Protein AF-A0A1H3SFD5-F1 (afdb_monomer_lite)

Secondary structure (DSSP, 8-state):
---THHHHHHHHHHHHHHHHHHHHHHHHHHHHHHHHHHHHHS-EEEE-TTT--EEEE------

Sequence (63 aa):
MSTPLRNKQSNRLAGIRRYFAVQNRLWARHLDALHPWEQEAELRWVRNPLTRRWELRGGVLPG

Radius of gyration: 24.69 Å; chains: 1; bounding box: 50×24×71 Å

Structure (mmCIF, N/CA/C/O backbone):
data_AF-A0A1H3SFD5-F1
#
_entry.id   AF-A0A1H3SFD5-F1
#
loop_
_atom_site.group_PDB
_atom_site.id
_atom_site.type_symbol
_atom_site.label_atom_id
_atom_site.label_alt_id
_atom_site.label_comp_id
_atom_site.label_asym_id
_atom_site.label_entity_id
_atom_site.label_seq_id
_atom_site.pdbx_PDB_ins_code
_atom_site.Cartn_x
_atom_site.Cartn_y
_atom_site.Cartn_z
_atom_site.occupancy
_atom_site.B_iso_or_equiv
_atom_site.auth_seq_id
_atom_site.auth_comp_id
_atom_site.auth_asym_id
_atom_site.auth_atom_id
_atom_site.pdbx_PDB_model_num
ATOM 1 N N . MET A 1 1 ? -29.326 -3.284 43.732 1.00 42.75 1 ME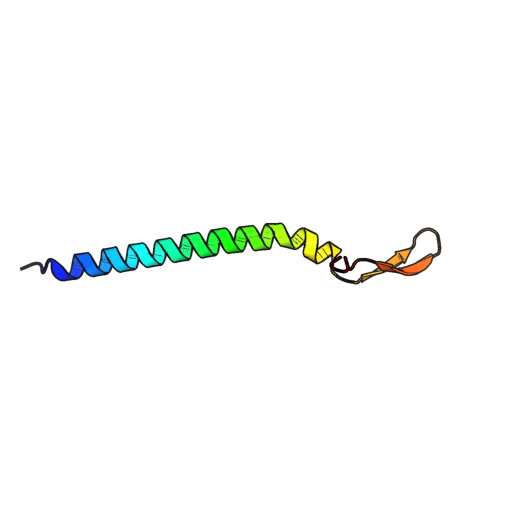T A N 1
ATOM 2 C CA . MET A 1 1 ? -28.716 -1.944 43.566 1.00 42.75 1 MET A CA 1
ATOM 3 C C . MET A 1 1 ? -27.742 -2.007 42.393 1.00 42.75 1 MET A C 1
ATOM 5 O O . MET A 1 1 ? -26.684 -2.603 42.530 1.00 42.75 1 MET A O 1
ATOM 9 N N . SER A 1 2 ? -28.132 -1.513 41.215 1.00 52.66 2 SER A N 1
ATOM 10 C CA . SER A 1 2 ? -27.285 -1.536 40.011 1.00 52.66 2 SER A CA 1
ATOM 11 C C . SER A 1 2 ? -26.544 -0.203 39.919 1.00 52.66 2 SER A C 1
ATOM 13 O O . SER A 1 2 ? -27.185 0.844 39.872 1.00 52.66 2 SER A O 1
ATOM 15 N N . THR A 1 3 ? -25.213 -0.213 39.989 1.00 54.66 3 THR A N 1
ATOM 16 C CA . THR A 1 3 ? -24.392 1.005 40.033 1.00 54.66 3 THR A CA 1
ATOM 17 C C . THR A 1 3 ? -24.279 1.638 38.635 1.00 54.66 3 THR A C 1
ATOM 19 O O . THR A 1 3 ? -23.635 1.072 37.748 1.00 54.66 3 THR A O 1
ATOM 22 N N . PRO A 1 4 ? -24.845 2.840 38.399 1.00 56.00 4 PRO A N 1
ATOM 23 C CA . PRO A 1 4 ? -24.889 3.456 37.066 1.00 56.00 4 PRO A CA 1
ATOM 24 C C . PRO A 1 4 ? -23.516 3.936 36.554 1.00 56.00 4 PRO A C 1
ATOM 26 O O . PRO A 1 4 ? -23.367 4.282 35.382 1.00 56.00 4 PRO A O 1
ATOM 29 N N . LEU A 1 5 ? -22.485 3.928 37.405 1.00 56.31 5 LEU A N 1
ATOM 30 C CA . LEU A 1 5 ? -21.134 4.386 37.068 1.00 56.31 5 LEU A CA 1
ATOM 31 C C . LEU A 1 5 ? -20.353 3.385 36.197 1.00 56.31 5 LEU A C 1
ATOM 33 O O . LEU A 1 5 ? -19.583 3.802 35.332 1.00 56.31 5 LEU A O 1
ATOM 37 N N . ARG A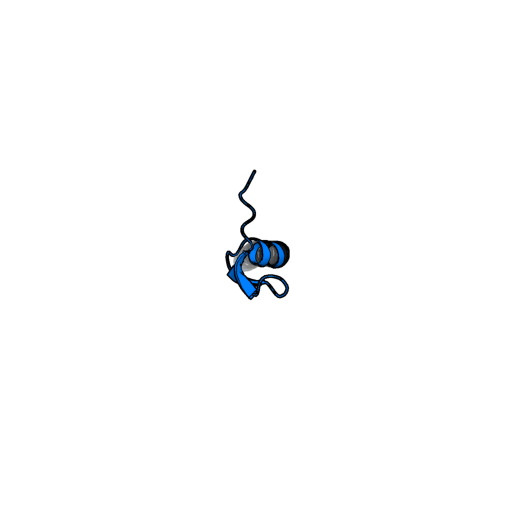 1 6 ? -20.607 2.076 36.341 1.00 52.84 6 ARG A N 1
ATOM 38 C CA . ARG A 1 6 ? -19.910 1.020 35.577 1.00 52.84 6 ARG A CA 1
ATOM 39 C C . ARG A 1 6 ? -20.290 1.013 34.090 1.00 52.84 6 ARG A C 1
ATOM 41 O O . ARG A 1 6 ? -19.487 0.635 33.240 1.00 52.84 6 ARG A O 1
ATOM 48 N N . ASN A 1 7 ? -21.494 1.486 33.762 1.00 54.50 7 ASN A N 1
ATOM 49 C CA . ASN A 1 7 ? -22.009 1.484 32.392 1.00 54.50 7 ASN A CA 1
ATOM 50 C C . ASN A 1 7 ? -21.388 2.605 31.524 1.00 54.50 7 ASN A C 1
ATOM 52 O O . ASN A 1 7 ? -21.100 2.408 30.343 1.00 54.50 7 ASN A O 1
ATOM 56 N N . LYS A 1 8 ? -21.070 3.768 32.117 1.00 54.81 8 LYS A N 1
ATOM 57 C CA . LYS A 1 8 ? -20.432 4.892 31.399 1.00 54.81 8 LYS A CA 1
ATOM 58 C C . LYS A 1 8 ? -18.999 4.583 30.944 1.00 54.81 8 LYS A C 1
ATOM 60 O O . LYS A 1 8 ? -18.618 4.973 29.842 1.00 54.81 8 LYS A O 1
ATOM 65 N N . GLN A 1 9 ? -18.211 3.870 31.752 1.00 60.19 9 GLN A N 1
ATOM 66 C CA . GLN A 1 9 ? -16.841 3.477 31.383 1.00 60.19 9 GLN A CA 1
ATOM 67 C C . GLN A 1 9 ? -16.813 2.462 30.234 1.00 60.19 9 GLN A C 1
ATOM 69 O O . GLN A 1 9 ? -16.017 2.614 29.308 1.00 60.19 9 GLN A O 1
ATOM 74 N N . SER A 1 10 ? -17.718 1.479 30.249 1.00 60.56 10 SER A N 1
ATOM 75 C CA . SER A 1 10 ? -17.868 0.491 29.170 1.00 60.56 10 SER A CA 1
ATOM 76 C C . SER A 1 10 ? -18.158 1.168 27.819 1.00 60.56 10 SER A C 1
ATOM 78 O O . SER A 1 10 ? -17.462 0.914 26.833 1.00 60.56 10 SER A O 1
ATOM 80 N N . ASN A 1 11 ? -19.088 2.130 27.793 1.00 64.12 11 ASN A N 1
ATOM 81 C CA . ASN A 1 11 ? -19.418 2.881 26.578 1.00 64.12 11 ASN A CA 1
ATOM 82 C C . ASN A 1 11 ? -18.264 3.767 26.081 1.00 64.12 11 ASN A C 1
ATOM 84 O O . ASN A 1 11 ? -18.065 3.900 24.871 1.00 64.12 11 ASN A O 1
ATOM 88 N N . ARG A 1 12 ? -17.466 4.337 26.993 1.00 63.91 12 ARG A N 1
ATOM 89 C CA . ARG A 1 12 ? -16.295 5.155 26.641 1.00 63.91 12 ARG A CA 1
ATOM 90 C C . ARG A 1 12 ? -15.184 4.312 26.008 1.00 63.91 12 ARG A C 1
ATOM 92 O O . ARG A 1 12 ? -14.639 4.697 24.976 1.00 63.91 12 ARG A O 1
ATOM 99 N N . LEU A 1 13 ? -14.910 3.130 26.563 1.00 73.19 13 LEU A N 1
ATOM 100 C CA . LEU A 1 13 ? -13.956 2.174 25.989 1.00 73.19 13 LEU A CA 1
ATOM 101 C C . LEU A 1 13 ? -14.445 1.612 24.646 1.00 73.19 13 LEU A C 1
ATOM 103 O O . LEU A 1 13 ? -13.645 1.426 23.731 1.00 73.19 13 LEU A O 1
ATOM 107 N N . ALA A 1 14 ? -15.755 1.404 24.482 1.00 75.06 14 ALA A N 1
ATOM 108 C CA . ALA A 1 14 ? -16.344 1.005 23.204 1.00 75.06 14 ALA A CA 1
ATOM 109 C C . ALA A 1 14 ? -16.193 2.087 22.115 1.00 75.06 14 ALA A C 1
ATOM 111 O O . ALA A 1 14 ? -16.018 1.762 20.941 1.00 75.06 14 ALA A O 1
ATOM 112 N N . GLY A 1 15 ? -16.240 3.373 22.480 1.00 76.25 15 GLY A N 1
ATOM 113 C CA . GLY A 1 15 ? -15.932 4.483 21.571 1.00 76.25 15 GLY A CA 1
ATOM 114 C C . GLY A 1 15 ? -14.481 4.452 21.083 1.00 76.25 15 GLY A C 1
ATOM 115 O O . GLY A 1 15 ? -14.236 4.488 19.881 1.00 76.25 15 GLY A O 1
ATOM 116 N N . ILE A 1 16 ? -13.533 4.284 22.009 1.00 84.00 16 ILE A N 1
ATOM 117 C CA . ILE A 1 16 ? -12.094 4.218 21.707 1.00 84.00 16 ILE A CA 1
ATOM 118 C C . ILE A 1 16 ? -11.764 3.011 20.817 1.00 84.00 16 ILE A C 1
ATOM 120 O O . ILE A 1 16 ? -11.064 3.149 19.817 1.00 84.00 16 ILE A O 1
ATOM 124 N N . ARG A 1 17 ? -12.316 1.831 21.123 1.00 82.81 17 ARG A N 1
ATOM 125 C CA . ARG A 1 17 ? -12.128 0.624 20.299 1.00 82.81 17 ARG A CA 1
ATOM 126 C C . ARG A 1 17 ? -12.640 0.815 18.873 1.00 82.81 17 ARG A C 1
ATOM 128 O O . ARG A 1 17 ? -11.966 0.418 17.929 1.00 82.81 17 ARG A O 1
ATOM 135 N N . ARG A 1 18 ? -13.810 1.446 18.712 1.00 84.44 18 ARG A N 1
ATOM 136 C CA . ARG A 1 18 ? -14.368 1.769 17.390 1.00 84.44 18 ARG A CA 1
ATOM 137 C C . ARG A 1 18 ? -13.494 2.763 16.636 1.00 84.44 18 ARG A C 1
ATOM 139 O O . ARG A 1 18 ? -13.253 2.555 15.454 1.00 84.44 18 ARG A O 1
ATOM 146 N N . TYR A 1 19 ? -12.986 3.787 17.317 1.00 88.62 19 TYR A N 1
ATOM 147 C CA . TYR A 1 19 ? -12.060 4.746 16.722 1.00 88.62 19 TYR A CA 1
ATOM 148 C C . TYR A 1 19 ? -10.806 4.052 16.173 1.00 88.62 19 TYR A C 1
ATOM 150 O O . TYR A 1 19 ? -10.526 4.173 14.983 1.00 88.62 19 TYR A O 1
ATOM 158 N N . PHE A 1 20 ? -10.112 3.245 16.983 1.00 91.31 20 PHE A N 1
ATOM 159 C CA . PHE A 1 20 ? -8.924 2.516 16.524 1.00 91.31 20 PHE A CA 1
ATOM 160 C C . PHE A 1 20 ? -9.230 1.503 15.416 1.00 91.31 20 PHE A C 1
ATOM 162 O O . PHE A 1 20 ? -8.454 1.383 14.475 1.00 91.31 20 PHE A O 1
ATOM 169 N N . ALA A 1 21 ? -10.372 0.811 15.470 1.00 90.94 21 ALA A N 1
ATOM 170 C CA . ALA A 1 21 ? -10.776 -0.104 14.404 1.00 90.94 21 ALA A CA 1
ATOM 171 C C . ALA A 1 21 ? -10.982 0.622 13.063 1.00 90.94 21 ALA A C 1
ATOM 173 O O . ALA A 1 21 ? -10.580 0.117 12.015 1.00 90.94 21 ALA A O 1
ATOM 174 N N . VAL A 1 22 ? -11.577 1.819 13.090 1.00 91.81 22 VAL A N 1
ATOM 175 C CA . VAL A 1 22 ? -11.737 2.657 11.894 1.00 91.81 22 VAL A CA 1
ATOM 176 C C . VAL A 1 22 ? -10.380 3.146 11.392 1.00 91.81 22 VAL A C 1
ATOM 178 O O . VAL A 1 22 ? -10.115 3.020 10.200 1.00 91.81 22 VAL A O 1
ATOM 181 N N . GLN A 1 23 ? -9.507 3.636 12.277 1.00 93.44 23 GLN A N 1
ATOM 182 C CA . GLN A 1 23 ? -8.160 4.079 11.900 1.00 93.44 23 GLN A CA 1
ATOM 183 C C . GLN A 1 23 ? -7.348 2.946 11.265 1.00 93.44 23 GLN A C 1
ATOM 185 O O . GLN A 1 23 ? -6.825 3.116 10.169 1.00 93.44 23 GLN A O 1
ATOM 190 N N . ASN A 1 24 ? -7.337 1.757 11.872 1.00 91.81 24 ASN A N 1
ATOM 191 C CA . ASN A 1 24 ? -6.643 0.591 11.321 1.00 91.81 24 ASN A CA 1
ATOM 192 C C . ASN A 1 24 ? -7.198 0.183 9.953 1.00 91.81 24 ASN A C 1
ATOM 194 O O . ASN A 1 24 ? -6.435 -0.167 9.060 1.00 91.81 24 ASN A O 1
ATOM 198 N N . ARG A 1 25 ? -8.521 0.255 9.758 1.00 91.62 25 ARG A N 1
ATOM 199 C CA . ARG A 1 25 ? -9.143 -0.047 8.462 1.00 91.62 25 ARG A CA 1
ATOM 200 C C . ARG A 1 25 ? -8.757 0.966 7.384 1.00 91.62 25 ARG A C 1
ATOM 202 O O . ARG A 1 25 ? -8.553 0.577 6.237 1.00 91.62 25 ARG A O 1
ATOM 209 N N . LEU A 1 26 ? -8.707 2.252 7.726 1.00 92.44 26 LEU A N 1
ATOM 210 C CA . LEU A 1 26 ? -8.281 3.303 6.800 1.00 92.44 26 LEU A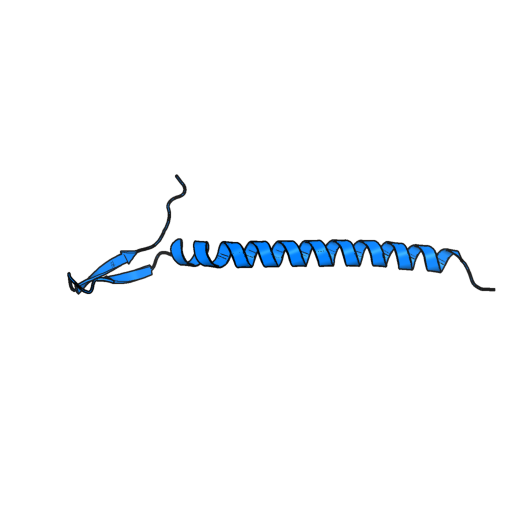 CA 1
ATOM 211 C C . LEU A 1 26 ? -6.795 3.162 6.463 1.00 92.44 26 LEU A C 1
ATOM 213 O O . LEU A 1 26 ? -6.432 3.262 5.296 1.00 92.44 26 LEU A O 1
ATOM 217 N N . TRP A 1 27 ? -5.969 2.851 7.462 1.00 90.25 27 TRP A N 1
ATOM 218 C CA . TRP A 1 27 ? -4.543 2.606 7.285 1.00 90.25 27 TRP A CA 1
ATOM 219 C C . TRP A 1 27 ? -4.272 1.390 6.396 1.00 90.25 27 TRP A C 1
ATOM 221 O O . TRP A 1 27 ? -3.510 1.494 5.445 1.00 90.25 27 TRP A O 1
ATOM 231 N N . ALA A 1 28 ? -4.963 0.268 6.622 1.00 88.75 28 ALA A N 1
ATOM 232 C CA . ALA A 1 28 ? -4.844 -0.920 5.775 1.00 88.75 28 ALA A CA 1
ATOM 233 C C . ALA A 1 28 ? -5.204 -0.621 4.311 1.00 88.75 28 ALA A C 1
ATOM 235 O O . ALA A 1 28 ? -4.454 -0.967 3.411 1.00 88.75 28 ALA A O 1
ATOM 236 N N . ARG A 1 29 ? -6.298 0.116 4.072 1.00 86.25 29 ARG A N 1
ATOM 237 C CA . ARG A 1 29 ? -6.677 0.551 2.716 1.00 86.25 29 ARG A CA 1
ATOM 238 C C . ARG A 1 29 ? -5.643 1.465 2.070 1.00 86.25 29 ARG A C 1
ATOM 240 O O . ARG A 1 29 ? -5.468 1.420 0.859 1.00 86.25 29 ARG A O 1
ATOM 247 N N . HIS A 1 30 ? -5.011 2.326 2.862 1.00 82.69 30 HIS A N 1
ATOM 248 C CA . HIS A 1 30 ? -3.947 3.192 2.377 1.00 82.69 30 HIS A CA 1
ATOM 249 C C . HIS A 1 30 ? -2.716 2.374 1.968 1.00 82.69 30 HIS A C 1
ATOM 251 O O . HIS A 1 30 ? -2.194 2.590 0.881 1.00 82.69 30 HIS A O 1
ATOM 257 N N . LEU A 1 31 ? -2.319 1.389 2.779 1.00 83.38 31 LEU A N 1
ATOM 258 C CA . LEU A 1 31 ? -1.236 0.460 2.444 1.00 83.38 31 LEU A CA 1
ATOM 259 C C . LEU A 1 31 ? -1.558 -0.376 1.196 1.00 83.38 31 LEU A C 1
ATOM 261 O O . LEU A 1 31 ? -0.724 -0.470 0.303 1.00 83.38 31 LEU A O 1
ATOM 265 N N . ASP A 1 32 ? -2.780 -0.900 1.073 1.00 82.81 32 ASP A N 1
ATOM 266 C CA . ASP A 1 32 ? -3.215 -1.640 -0.121 1.00 82.81 32 ASP A CA 1
ATOM 267 C C . ASP A 1 32 ? -3.144 -0.776 -1.391 1.00 82.81 32 ASP A C 1
ATOM 269 O O . ASP A 1 32 ? -2.808 -1.268 -2.466 1.00 82.81 32 ASP A O 1
ATOM 273 N N . ALA A 1 33 ? -3.446 0.521 -1.277 1.00 78.62 33 ALA A N 1
ATOM 274 C CA . ALA A 1 33 ? -3.339 1.465 -2.386 1.00 78.62 33 ALA A CA 1
ATOM 275 C C . ALA A 1 33 ? -1.882 1.818 -2.741 1.00 78.62 33 ALA A C 1
ATOM 277 O O . ALA A 1 33 ? -1.611 2.180 -3.885 1.00 78.62 33 ALA A O 1
ATOM 278 N N . LEU A 1 34 ? -0.955 1.714 -1.783 1.00 75.06 34 LEU A N 1
ATOM 279 C CA . LEU A 1 34 ? 0.481 1.938 -1.981 1.00 75.06 34 LEU A CA 1
ATOM 280 C C . LEU A 1 34 ? 1.207 0.701 -2.526 1.00 75.06 34 LEU A C 1
ATOM 282 O O . LEU A 1 34 ? 2.195 0.845 -3.239 1.00 75.06 34 LEU A O 1
ATOM 286 N N . HIS A 1 35 ? 0.702 -0.504 -2.262 1.00 66.12 35 HIS A N 1
ATOM 287 C CA . HIS A 1 35 ? 1.340 -1.758 -2.669 1.00 66.12 35 HIS A CA 1
ATOM 288 C C . HIS A 1 35 ? 1.647 -1.874 -4.185 1.00 66.12 35 HIS A C 1
ATOM 290 O O . HIS A 1 35 ? 2.722 -2.366 -4.530 1.00 66.12 35 HIS A O 1
ATOM 296 N N . PRO A 1 36 ? 0.796 -1.398 -5.122 1.00 65.75 36 PRO A N 1
ATOM 297 C CA . PRO A 1 36 ? 1.146 -1.356 -6.545 1.00 65.75 36 PRO A CA 1
ATOM 298 C C . PRO A 1 36 ? 2.378 -0.486 -6.834 1.00 65.75 36 PRO A C 1
ATOM 300 O O . PRO A 1 36 ? 3.226 -0.863 -7.636 1.00 65.75 36 PRO A O 1
ATOM 303 N N . TRP A 1 37 ? 2.508 0.643 -6.132 1.00 62.94 37 TRP A N 1
ATOM 304 C CA . TRP A 1 37 ? 3.625 1.574 -6.292 1.00 62.94 37 TRP A CA 1
ATOM 305 C C . TRP A 1 37 ? 4.920 1.027 -5.691 1.00 62.94 37 TRP A C 1
ATOM 307 O O 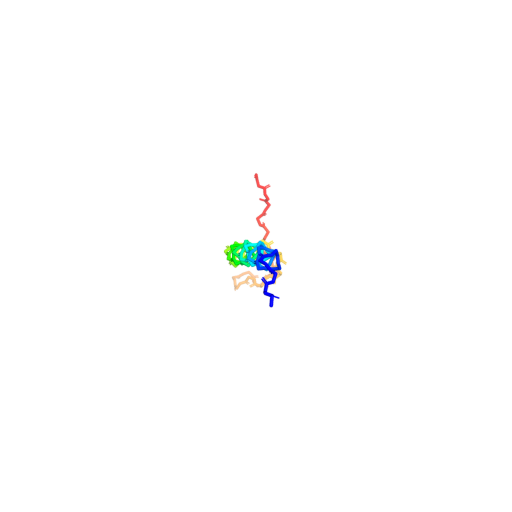. TRP A 1 37 ? 5.990 1.234 -6.254 1.00 62.94 37 TRP A O 1
ATOM 317 N N . GLU A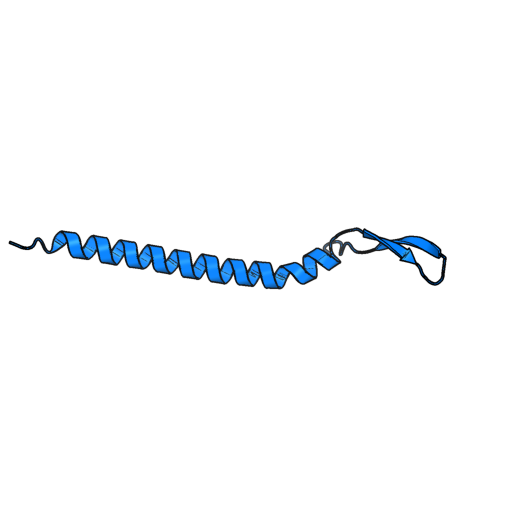 1 38 ? 4.842 0.282 -4.586 1.00 62.38 38 GLU A N 1
ATOM 318 C CA . GLU A 1 38 ? 6.007 -0.397 -4.006 1.00 62.38 38 GLU A CA 1
ATOM 319 C C . GLU A 1 38 ? 6.574 -1.469 -4.946 1.00 62.38 38 GLU A C 1
ATOM 321 O O . GLU A 1 38 ? 7.791 -1.593 -5.070 1.00 62.38 38 GLU A O 1
ATOM 326 N N . GLN A 1 39 ? 5.719 -2.201 -5.669 1.00 61.75 39 GLN A N 1
ATOM 327 C CA . GLN A 1 39 ? 6.175 -3.186 -6.659 1.00 61.75 39 GLN A CA 1
ATOM 328 C C . GLN A 1 39 ? 6.889 -2.549 -7.856 1.00 61.75 39 GLN A C 1
ATOM 330 O O . GLN A 1 39 ? 7.798 -3.159 -8.418 1.00 61.75 39 GLN A O 1
ATOM 335 N N . GLU A 1 40 ? 6.494 -1.337 -8.244 1.00 62.41 40 GLU A N 1
ATOM 336 C CA . GLU A 1 40 ? 7.169 -0.555 -9.286 1.00 62.41 40 GLU A CA 1
ATOM 337 C C . GLU A 1 40 ? 8.453 0.117 -8.765 1.00 62.41 40 GLU A C 1
ATOM 339 O O . GLU A 1 40 ? 9.424 0.295 -9.508 1.00 62.41 40 GLU A O 1
ATOM 344 N N . ALA A 1 41 ? 8.493 0.456 -7.474 1.00 62.62 41 ALA A N 1
ATOM 345 C CA . ALA A 1 41 ? 9.661 1.022 -6.806 1.00 62.62 41 ALA A CA 1
ATOM 346 C C . ALA A 1 41 ? 10.739 -0.023 -6.467 1.00 62.62 41 ALA A C 1
ATOM 348 O O . ALA A 1 41 ? 11.905 0.339 -6.302 1.00 62.62 41 ALA A O 1
ATOM 349 N N . GLU A 1 42 ? 10.395 -1.309 -6.385 1.00 70.06 42 GLU A N 1
ATOM 350 C C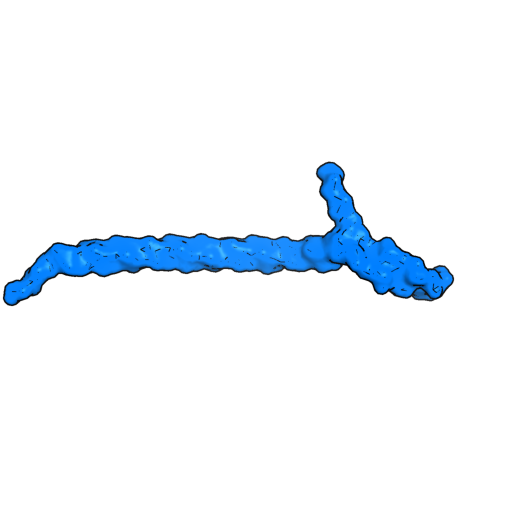A . GLU A 1 42 ? 11.361 -2.361 -6.080 1.00 70.06 42 GLU A CA 1
ATOM 351 C C . GLU A 1 42 ? 12.316 -2.604 -7.263 1.00 70.06 42 GLU A C 1
ATOM 353 O O . GLU A 1 42 ? 11.908 -2.938 -8.378 1.00 70.06 42 GLU A O 1
ATOM 358 N N . LEU A 1 43 ? 13.620 -2.450 -7.015 1.00 80.44 43 LEU A N 1
ATOM 359 C CA . LEU A 1 43 ? 14.663 -2.704 -8.008 1.00 80.44 43 LEU A CA 1
ATOM 360 C C . LEU A 1 43 ? 14.775 -4.205 -8.276 1.00 80.44 43 LEU A C 1
ATOM 362 O O . LEU A 1 43 ? 15.153 -4.983 -7.399 1.00 80.44 43 LEU A O 1
ATOM 366 N N . ARG A 1 44 ? 14.493 -4.619 -9.512 1.00 80.00 44 ARG A N 1
ATOM 367 C CA . ARG A 1 44 ? 14.544 -6.025 -9.927 1.00 80.00 44 ARG A CA 1
ATOM 368 C C . ARG A 1 44 ? 15.422 -6.195 -11.160 1.00 80.00 44 ARG A C 1
ATOM 370 O O . ARG A 1 44 ? 15.350 -5.424 -12.118 1.00 80.00 44 ARG A O 1
ATOM 377 N N . TRP A 1 45 ? 16.242 -7.244 -11.155 1.00 86.12 45 TRP A N 1
ATOM 378 C CA . TRP A 1 45 ? 16.976 -7.677 -12.342 1.00 86.12 45 TRP A CA 1
ATOM 379 C C . TRP A 1 45 ? 16.014 -8.376 -13.305 1.00 86.12 45 TRP A C 1
ATOM 381 O O . TRP A 1 45 ? 15.467 -9.432 -12.993 1.00 86.12 45 TRP A O 1
ATOM 391 N N . VAL A 1 46 ? 15.809 -7.794 -14.484 1.00 83.50 46 VAL A N 1
ATOM 392 C CA . VAL A 1 46 ? 14.924 -8.321 -15.530 1.00 83.50 46 VAL A CA 1
ATOM 393 C C . VAL A 1 46 ? 15.746 -8.633 -16.774 1.00 83.50 46 VAL A C 1
ATOM 395 O O . VAL A 1 46 ? 16.635 -7.876 -17.162 1.00 83.50 46 VAL A O 1
ATOM 398 N N . ARG A 1 47 ? 15.450 -9.755 -17.434 1.00 88.06 47 ARG A N 1
ATOM 399 C CA . ARG A 1 47 ? 16.085 -10.104 -18.706 1.00 88.06 47 ARG A CA 1
ATOM 400 C C . ARG A 1 47 ? 15.363 -9.408 -19.857 1.00 88.06 47 ARG A C 1
ATOM 402 O O . ARG A 1 47 ? 14.187 -9.674 -20.095 1.00 88.06 47 ARG A O 1
ATOM 409 N N . ASN A 1 48 ? 16.060 -8.545 -20.591 1.00 87.19 48 ASN A N 1
ATOM 410 C CA . ASN A 1 48 ? 15.483 -7.858 -21.742 1.00 87.19 48 ASN A CA 1
ATOM 411 C C . ASN A 1 48 ? 15.268 -8.856 -22.904 1.00 87.19 48 ASN A C 1
ATOM 413 O O . ASN A 1 48 ? 16.232 -9.500 -23.330 1.00 87.19 48 ASN A O 1
ATOM 417 N N . PRO A 1 49 ? 14.041 -8.997 -23.444 1.00 88.12 49 PRO A N 1
ATOM 418 C CA . PRO A 1 49 ? 13.750 -9.964 -24.505 1.00 88.12 49 PRO A CA 1
ATOM 419 C C . PRO A 1 49 ? 14.422 -9.624 -25.845 1.00 88.12 49 PRO A C 1
ATOM 421 O O . PRO A 1 49 ? 14.696 -10.529 -26.630 1.00 88.12 49 PRO A O 1
ATOM 424 N N . LEU A 1 50 ? 14.725 -8.346 -26.097 1.00 91.38 50 LEU A N 1
ATOM 425 C CA . LEU A 1 50 ? 15.337 -7.869 -27.340 1.00 91.38 50 LEU A CA 1
ATOM 426 C C . LEU A 1 50 ? 16.862 -7.989 -27.302 1.00 91.38 50 LEU A C 1
ATOM 428 O O . LEU A 1 50 ? 17.475 -8.511 -28.227 1.00 91.38 50 LEU A O 1
ATOM 432 N N . THR A 1 51 ? 17.486 -7.526 -26.216 1.00 91.12 51 THR A N 1
ATOM 433 C CA . THR A 1 51 ? 18.955 -7.466 -26.102 1.00 91.12 51 THR A CA 1
ATOM 434 C C . THR A 1 51 ? 19.553 -8.691 -25.408 1.00 91.12 51 THR A C 1
ATOM 436 O O . THR A 1 51 ? 20.768 -8.879 -25.435 1.00 91.12 51 THR A O 1
ATOM 439 N N . ARG A 1 52 ? 18.717 -9.531 -24.777 1.00 89.81 52 ARG A N 1
ATOM 440 C CA . ARG A 1 52 ? 19.088 -10.696 -23.948 1.00 89.81 52 ARG A CA 1
ATOM 441 C C . ARG A 1 52 ? 19.999 -10.376 -22.759 1.00 89.81 52 ARG A C 1
ATOM 443 O O . ARG A 1 52 ? 20.517 -11.307 -22.137 1.00 89.81 52 ARG A O 1
ATOM 450 N N . ARG A 1 53 ? 20.177 -9.095 -22.426 1.00 92.19 53 ARG A N 1
ATOM 451 C CA . ARG A 1 53 ? 20.977 -8.619 -21.292 1.00 92.19 53 ARG A CA 1
ATOM 452 C C . ARG A 1 53 ? 20.127 -8.542 -20.025 1.00 92.19 53 ARG A C 1
ATOM 454 O O . ARG A 1 53 ? 18.907 -8.396 -20.095 1.00 92.19 53 ARG A O 1
ATOM 461 N N . TRP A 1 54 ? 20.787 -8.660 -18.879 1.00 90.25 54 TRP A N 1
ATOM 462 C CA . TRP A 1 54 ? 20.188 -8.343 -17.587 1.00 90.25 54 TRP A CA 1
ATOM 463 C C . TRP A 1 54 ? 20.173 -6.827 -17.411 1.00 90.25 54 TRP A C 1
ATOM 465 O O . TRP A 1 54 ? 21.208 -6.178 -17.545 1.00 90.25 54 TRP A O 1
ATOM 475 N N . GLU A 1 55 ? 18.999 -6.273 -17.140 1.00 87.75 55 GLU A N 1
ATOM 476 C CA . GLU A 1 55 ? 18.784 -4.850 -16.895 1.00 87.75 55 GLU A CA 1
ATOM 477 C C . GLU A 1 55 ? 18.152 -4.683 -15.517 1.00 87.75 55 GLU A C 1
ATOM 479 O O . GLU A 1 55 ? 17.243 -5.431 -15.150 1.00 87.75 55 GLU A O 1
ATOM 484 N N . LEU A 1 56 ? 18.630 -3.703 -14.755 1.00 85.12 56 LEU A N 1
ATOM 485 C CA . LEU A 1 56 ? 17.993 -3.308 -13.507 1.00 85.12 56 LEU A CA 1
ATOM 486 C C . LEU A 1 56 ? 16.793 -2.419 -13.858 1.00 85.12 56 LEU A C 1
ATOM 488 O O . LEU A 1 56 ? 16.966 -1.374 -14.484 1.00 85.12 56 LEU A O 1
ATOM 492 N N . ARG A 1 57 ? 15.582 -2.869 -13.526 1.00 76.62 57 ARG A N 1
ATOM 493 C CA . ARG A 1 57 ? 14.325 -2.150 -13.782 1.00 76.62 57 ARG A CA 1
ATOM 494 C C . ARG A 1 57 ? 13.579 -1.918 -12.471 1.00 76.62 57 ARG A C 1
ATOM 496 O O . ARG A 1 57 ? 13.749 -2.684 -11.526 1.00 76.62 57 ARG A O 1
ATOM 503 N N . GLY A 1 58 ? 12.741 -0.887 -12.448 1.00 75.31 58 GLY A N 1
ATOM 504 C CA . GLY A 1 58 ? 12.092 -0.404 -11.229 1.00 75.31 58 GLY A CA 1
ATOM 505 C C . GLY A 1 58 ? 12.916 0.680 -10.538 1.00 75.31 58 GLY A C 1
ATOM 506 O O . GLY A 1 58 ? 13.967 1.083 -11.040 1.00 75.31 58 GLY A O 1
ATOM 507 N N . GLY A 1 59 ? 12.420 1.165 -9.404 1.00 67.81 59 GLY A N 1
ATOM 508 C CA . GLY A 1 59 ? 13.016 2.286 -8.681 1.00 67.81 59 GLY A CA 1
ATOM 509 C C . GLY A 1 59 ? 12.610 3.621 -9.291 1.00 67.81 59 GLY A C 1
ATOM 510 O O . GLY A 1 59 ? 13.343 4.216 -10.079 1.00 67.81 59 GLY A O 1
ATOM 511 N N . VAL A 1 60 ? 11.438 4.124 -8.903 1.00 57.72 60 VAL A N 1
ATOM 512 C CA . VAL A 1 60 ? 11.145 5.550 -9.056 1.00 57.72 60 VAL A CA 1
ATOM 513 C C . VAL A 1 60 ? 12.005 6.266 -8.015 1.00 57.72 60 VAL A C 1
ATOM 515 O O . VAL A 1 60 ? 11.729 6.191 -6.819 1.00 57.72 60 VAL A O 1
ATOM 518 N N . LEU A 1 61 ? 13.093 6.908 -8.451 1.00 50.34 61 LEU A N 1
ATOM 519 C CA . LEU A 1 61 ? 13.763 7.907 -7.619 1.00 50.34 61 LEU A CA 1
ATOM 520 C C . LEU A 1 61 ? 12.710 8.971 -7.273 1.00 50.34 61 LEU A C 1
ATOM 522 O O . LEU A 1 61 ? 12.079 9.478 -8.203 1.00 50.34 61 LEU A O 1
ATOM 526 N N . PRO A 1 62 ? 12.484 9.305 -5.989 1.00 48.31 62 PRO A N 1
ATOM 527 C CA . PRO A 1 62 ? 11.661 10.459 -5.668 1.00 48.31 62 PRO A CA 1
ATOM 528 C C . PRO A 1 62 ? 12.326 11.690 -6.298 1.00 48.31 62 PRO A C 1
ATOM 530 O O . PRO A 1 62 ? 13.471 12.009 -5.973 1.00 48.31 62 PRO A O 1
ATOM 533 N N . GLY A 1 63 ? 11.635 12.295 -7.266 1.00 47.09 63 GLY A N 1
ATOM 534 C CA . GLY A 1 63 ? 11.969 13.597 -7.843 1.00 47.09 63 GLY A CA 1
ATOM 535 C C . GLY A 1 63 ? 11.372 14.736 -7.036 1.00 47.09 63 GLY A C 1
ATOM 536 O O . GLY A 1 63 ? 10.373 14.490 -6.322 1.00 47.09 63 GLY A O 1
#

Organism: NCBI:txid418495

Foldseek 3Di:
DDDPVVVVVVVVVVVVVVVVVVVVVVVVVVVVVCVVVVVQQDFDFDQDPPVRDTDTGHRDPDD

pLDDT: mean 74.72, std 14.66, range [42.75, 93.44]